Protein AF-A0A7X7JH54-F1 (afdb_monomer)

Sequence (102 aa):
QGREDGALGYPISDEQVTADGVGHFARFESGDYIYSIAPVGAWTVPWQVHGIWEAFDLENGPFGYPSGLPKYQPEPGIVWRQEFQRGSLAISPSGEAYFYHY

Structure (mmCIF, N/CA/C/O backbone):
data_AF-A0A7X7JH54-F1
#
_entry.id   AF-A0A7X7JH54-F1
#
loop_
_atom_site.group_PDB
_atom_site.id
_atom_site.type_symbol
_atom_site.label_atom_id
_atom_site.label_alt_id
_atom_site.label_comp_id
_atom_site.label_asym_id
_atom_site.label_entity_id
_atom_site.label_seq_id
_atom_site.pdbx_PDB_ins_code
_atom_site.Cartn_x
_atom_site.Cartn_y
_atom_site.Cartn_z
_atom_site.occupancy
_atom_site.B_iso_or_equiv
_atom_site.auth_seq_id
_atom_site.auth_comp_id
_atom_site.auth_asym_id
_atom_site.auth_atom_id
_atom_site.pdbx_PDB_model_num
ATOM 1 N N . GLN A 1 1 ? -6.281 20.879 -11.023 1.00 33.59 1 GLN A N 1
ATOM 2 C CA . GLN A 1 1 ? -5.955 20.232 -12.308 1.00 33.59 1 GLN A CA 1
ATOM 3 C C . GLN A 1 1 ? -4.929 19.149 -12.011 1.00 33.59 1 GLN A C 1
ATOM 5 O O . GLN A 1 1 ? -3.826 19.481 -11.591 1.00 33.59 1 GLN A O 1
ATOM 10 N N . GLY A 1 2 ? -5.353 17.883 -12.040 1.00 47.16 2 GLY A N 1
ATOM 11 C CA . GLY A 1 2 ? -4.563 16.725 -11.615 1.00 47.16 2 GLY A CA 1
ATOM 12 C C . GLY A 1 2 ? -3.905 16.073 -12.821 1.00 47.16 2 GLY A C 1
ATOM 13 O O . GLY A 1 2 ? -4.540 15.311 -13.525 1.00 47.16 2 GLY A O 1
ATOM 14 N N . ARG A 1 3 ? -2.651 16.460 -13.038 1.00 45.44 3 ARG A N 1
ATOM 15 C CA . ARG A 1 3 ? -1.698 16.081 -14.086 1.00 45.44 3 ARG A CA 1
ATOM 16 C C . ARG A 1 3 ? -1.836 14.635 -14.607 1.00 45.44 3 ARG A C 1
ATOM 18 O O . ARG A 1 3 ? -1.185 13.720 -14.107 1.00 45.44 3 ARG A O 1
ATOM 25 N N . GLU A 1 4 ? -2.611 14.487 -15.674 1.00 50.09 4 GLU A N 1
ATOM 26 C CA . GLU A 1 4 ? -2.663 13.339 -16.587 1.00 50.09 4 GLU A CA 1
ATOM 27 C C . GLU A 1 4 ? -1.390 13.243 -17.454 1.00 50.09 4 GLU A C 1
ATOM 29 O O . GLU A 1 4 ? -1.421 13.404 -18.662 1.00 50.09 4 GLU A O 1
ATOM 34 N N . ASP A 1 5 ? -0.232 13.064 -16.818 1.00 44.03 5 ASP A N 1
ATOM 35 C CA . ASP A 1 5 ? 1.006 12.616 -17.492 1.00 44.03 5 ASP A CA 1
ATOM 36 C C . ASP A 1 5 ? 1.955 11.929 -16.482 1.00 44.03 5 ASP A C 1
ATOM 38 O O . ASP A 1 5 ? 3.177 11.931 -16.608 1.00 44.03 5 ASP A O 1
ATOM 42 N N . GLY A 1 6 ? 1.400 11.429 -15.371 1.00 49.22 6 GLY A N 1
ATOM 43 C CA . GLY A 1 6 ? 2.151 10.752 -14.314 1.00 49.22 6 GLY A CA 1
ATOM 44 C C . GLY A 1 6 ? 2.258 9.257 -14.596 1.00 49.22 6 GLY A C 1
ATOM 45 O O . GLY A 1 6 ? 1.331 8.677 -15.150 1.00 49.22 6 GLY A O 1
ATOM 46 N N . ALA A 1 7 ? 3.354 8.632 -14.164 1.00 59.09 7 ALA A N 1
ATOM 47 C CA . ALA A 1 7 ? 3.746 7.228 -14.370 1.00 59.09 7 ALA A CA 1
ATOM 48 C C . ALA A 1 7 ? 2.703 6.118 -14.050 1.00 59.09 7 ALA A C 1
ATOM 50 O O . ALA A 1 7 ? 3.029 4.941 -14.159 1.00 59.09 7 ALA A O 1
ATOM 51 N N . LEU A 1 8 ? 1.477 6.472 -13.654 1.00 60.12 8 LEU A N 1
ATOM 52 C CA . LEU A 1 8 ? 0.366 5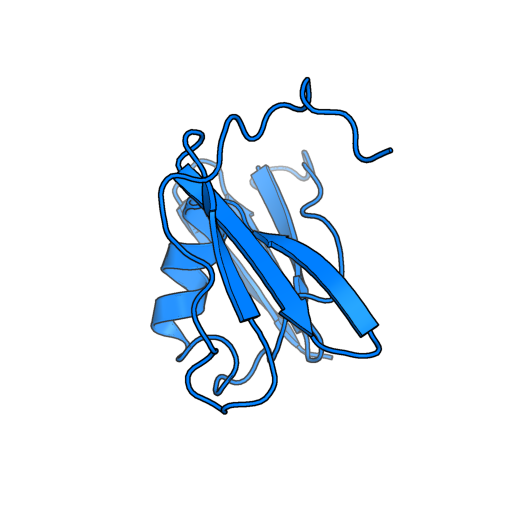.580 -13.313 1.00 60.12 8 LEU A CA 1
ATOM 53 C C . LEU A 1 8 ? -0.475 5.155 -14.536 1.00 60.12 8 LEU A C 1
ATOM 55 O O . LEU A 1 8 ? -1.057 4.075 -14.521 1.00 60.12 8 LEU A O 1
ATOM 59 N N . GLY A 1 9 ? -0.524 5.964 -15.602 1.00 62.00 9 GLY A N 1
ATOM 60 C CA . GLY A 1 9 ? -1.437 5.736 -16.737 1.00 62.00 9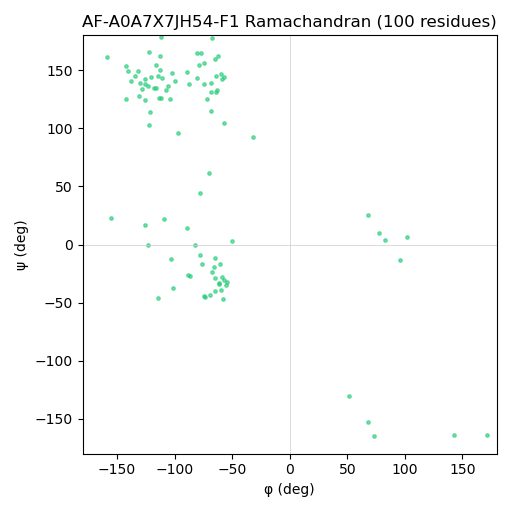 GLY A CA 1
ATOM 61 C C . GLY A 1 9 ? -2.903 6.049 -16.402 1.00 62.00 9 GLY A C 1
ATOM 62 O O . GLY A 1 9 ? -3.184 6.723 -15.407 1.00 62.00 9 GLY A O 1
ATOM 63 N N . TYR A 1 10 ? -3.845 5.596 -17.236 1.00 67.25 10 TYR A N 1
ATOM 64 C CA . TYR A 1 10 ? -5.279 5.797 -16.995 1.00 67.25 10 TYR A CA 1
ATOM 65 C C . TYR A 1 10 ? -5.827 4.798 -15.954 1.00 67.25 10 TYR A C 1
ATOM 67 O O . TYR A 1 10 ? -5.265 3.714 -15.771 1.00 67.25 10 TYR A O 1
ATOM 75 N N . PRO A 1 11 ? -6.920 5.129 -15.238 1.00 69.31 11 PRO A N 1
ATOM 76 C CA . PRO A 1 11 ? -7.626 4.146 -14.421 1.00 69.31 11 PRO A CA 1
ATOM 77 C C . PRO A 1 11 ? -8.224 3.051 -15.320 1.00 69.31 11 PRO A C 1
ATOM 79 O O . PRO A 1 11 ? -8.888 3.351 -16.312 1.00 69.31 11 PRO A O 1
ATOM 82 N N . ILE A 1 12 ? -7.996 1.783 -14.970 1.00 78.56 12 ILE A N 1
ATOM 83 C CA . ILE A 1 12 ? -8.550 0.612 -15.680 1.00 78.56 12 ILE A CA 1
ATOM 84 C C . ILE A 1 12 ? -9.732 -0.025 -14.953 1.00 78.56 12 ILE A C 1
ATOM 86 O O . ILE A 1 12 ? -10.416 -0.871 -15.527 1.00 78.56 12 ILE A O 1
ATOM 90 N N . SER A 1 13 ? -9.965 0.352 -13.696 1.00 75.44 13 SER A N 1
ATOM 91 C CA . SER A 1 13 ? -11.168 -0.006 -12.953 1.00 75.44 13 SER A CA 1
ATOM 92 C C . SER A 1 13 ? -11.973 1.240 -12.612 1.00 75.44 13 SER A C 1
ATOM 94 O O . SER A 1 13 ? -11.413 2.326 -12.457 1.00 75.44 13 SER A O 1
ATOM 96 N N . ASP A 1 14 ? -13.277 1.049 -12.425 1.00 81.06 14 ASP A N 1
ATOM 97 C CA . ASP A 1 14 ? -14.089 2.025 -11.704 1.00 81.06 14 ASP A CA 1
ATOM 98 C C . ASP A 1 14 ? -13.586 2.160 -10.253 1.00 81.06 14 ASP A C 1
ATOM 100 O O . ASP A 1 14 ? -12.833 1.306 -9.756 1.00 81.06 14 ASP A O 1
ATOM 104 N N . GLU A 1 15 ? -13.976 3.246 -9.592 1.00 85.44 15 GLU A N 1
ATOM 105 C CA . GLU A 1 15 ? -13.677 3.455 -8.181 1.00 85.44 15 GLU A CA 1
ATOM 106 C C . GLU A 1 15 ? -14.529 2.498 -7.334 1.00 85.44 15 GLU A C 1
ATOM 108 O O . GLU A 1 15 ? -15.752 2.455 -7.436 1.00 85.44 15 GLU A O 1
ATOM 113 N N . GLN A 1 16 ? -13.877 1.712 -6.486 1.00 93.44 16 GLN A N 1
ATOM 114 C CA . GLN A 1 16 ? -14.516 0.727 -5.622 1.00 93.44 16 GLN A CA 1
ATOM 115 C C . GLN A 1 16 ? -14.430 1.166 -4.166 1.00 93.44 16 GLN A C 1
ATOM 117 O O . GLN A 1 16 ? -13.418 1.709 -3.733 1.00 93.44 16 GLN A O 1
ATOM 122 N N . VAL A 1 17 ? -15.479 0.890 -3.397 1.00 95.00 17 VAL A N 1
ATOM 123 C CA . VAL A 1 17 ? -15.470 1.090 -1.944 1.00 95.00 17 VAL A CA 1
ATOM 124 C C . VAL A 1 17 ? -14.631 -0.016 -1.300 1.00 95.00 17 VAL A C 1
ATOM 126 O O . VAL A 1 17 ? -14.712 -1.177 -1.709 1.00 95.00 17 VAL A O 1
ATOM 129 N N . THR A 1 18 ? -13.814 0.339 -0.312 1.00 95.12 18 THR A N 1
ATOM 130 C CA . THR A 1 18 ? -13.031 -0.621 0.479 1.00 95.12 18 THR A CA 1
ATOM 131 C C . THR A 1 18 ? -13.934 -1.546 1.296 1.00 95.12 18 THR A C 1
ATOM 133 O O . THR A 1 18 ? -15.099 -1.242 1.557 1.00 95.12 18 THR A O 1
ATOM 136 N N . ALA A 1 19 ? -13.413 -2.696 1.718 1.00 93.75 19 ALA A N 1
ATOM 137 C CA . ALA A 1 19 ? -14.196 -3.715 2.408 1.00 93.75 19 ALA A CA 1
ATOM 138 C C . ALA A 1 19 ? -14.725 -3.240 3.773 1.00 93.75 19 ALA A C 1
ATOM 140 O O . ALA A 1 19 ? -15.790 -3.683 4.202 1.00 93.75 19 ALA A O 1
ATOM 141 N N . ASP A 1 20 ? -14.020 -2.325 4.444 1.00 94.19 20 ASP A N 1
ATOM 142 C CA . ASP A 1 20 ? -14.482 -1.694 5.689 1.00 94.19 20 ASP A CA 1
ATOM 143 C C . ASP A 1 20 ? -15.526 -0.576 5.466 1.00 94.19 20 ASP A C 1
ATOM 145 O O . ASP A 1 20 ? -16.127 -0.088 6.425 1.00 94.19 20 ASP A O 1
ATOM 149 N N . GLY A 1 21 ? -15.770 -0.175 4.214 1.00 94.75 21 GLY A N 1
ATOM 150 C CA . GLY A 1 21 ? -16.760 0.838 3.847 1.00 94.75 21 GLY A CA 1
ATOM 151 C C . GLY A 1 21 ? -16.338 2.290 4.097 1.00 94.75 21 GLY A C 1
ATOM 152 O O . GLY A 1 21 ? -17.189 3.176 4.025 1.00 94.75 21 GLY A O 1
ATOM 153 N N . VAL A 1 22 ? -15.066 2.550 4.421 1.00 94.94 22 VAL A N 1
ATOM 154 C CA . VAL A 1 22 ? -14.580 3.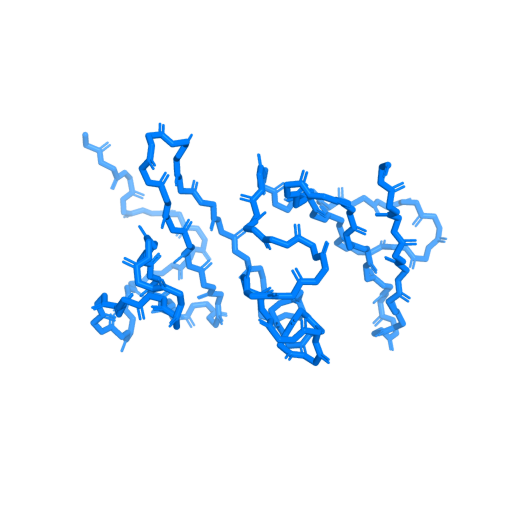895 4.792 1.00 94.94 22 VAL A CA 1
ATOM 155 C C . VAL A 1 22 ? -13.844 4.590 3.649 1.00 94.94 22 VAL A C 1
ATOM 157 O O . VAL A 1 22 ? -13.938 5.810 3.498 1.00 94.94 22 VAL A O 1
ATOM 160 N N . GLY A 1 23 ? -13.083 3.834 2.868 1.00 95.06 23 GLY A N 1
ATOM 161 C CA . GLY A 1 23 ? -12.233 4.328 1.802 1.00 95.06 23 GLY A CA 1
ATOM 162 C C . GLY A 1 23 ? -12.714 3.919 0.419 1.00 95.06 23 GLY A C 1
ATOM 163 O O . GLY A 1 23 ? -13.705 3.212 0.233 1.00 95.06 23 GLY A O 1
ATOM 164 N N . HIS A 1 24 ? -11.971 4.389 -0.570 1.00 95.75 24 HIS A N 1
ATOM 165 C CA . HIS A 1 24 ? -12.179 4.092 -1.977 1.00 95.75 24 HIS A CA 1
ATOM 166 C C . HIS A 1 24 ? -10.852 3.682 -2.612 1.00 95.75 24 HIS A C 1
ATOM 168 O O . HIS A 1 24 ? -9.796 4.175 -2.210 1.00 95.75 24 HIS A O 1
ATOM 174 N N . PHE A 1 25 ? -10.883 2.823 -3.625 1.00 95.06 25 PHE A N 1
ATOM 175 C CA . PHE A 1 25 ? -9.699 2.457 -4.387 1.00 95.06 25 PHE A CA 1
ATOM 176 C C . PHE A 1 25 ? -9.981 2.279 -5.877 1.00 95.06 25 PHE A C 1
ATOM 178 O O . PHE A 1 25 ? -11.083 1.924 -6.287 1.00 95.06 25 PHE A O 1
ATOM 185 N N . ALA A 1 26 ? -8.957 2.488 -6.698 1.00 93.75 26 ALA A N 1
ATOM 186 C CA . ALA A 1 26 ? -8.995 2.197 -8.128 1.00 93.75 26 ALA A CA 1
ATOM 187 C C . ALA A 1 26 ? -7.663 1.599 -8.586 1.00 93.75 26 ALA A C 1
ATOM 189 O O . ALA A 1 26 ? -6.607 1.915 -8.030 1.00 93.75 26 ALA A O 1
ATOM 190 N N . ARG A 1 27 ? -7.713 0.744 -9.609 1.00 92.00 27 ARG A N 1
ATOM 191 C CA . ARG 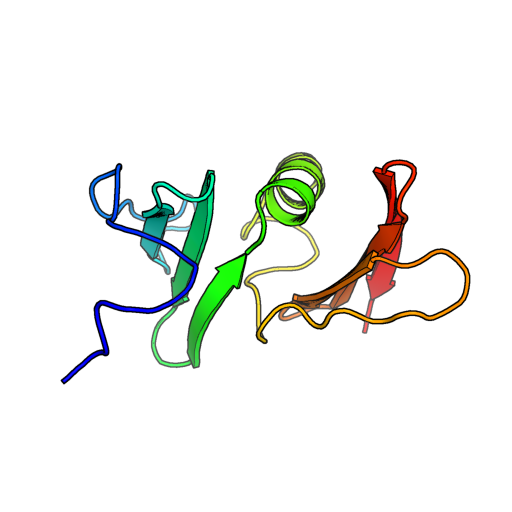A 1 27 ? -6.543 0.155 -10.262 1.00 92.00 27 ARG A CA 1
ATOM 192 C C . ARG A 1 27 ? -6.226 0.906 -11.551 1.00 92.00 27 ARG A C 1
ATOM 194 O O . ARG A 1 27 ? -7.131 1.263 -12.305 1.00 92.00 27 ARG A O 1
ATOM 201 N N . PHE A 1 28 ? -4.942 1.1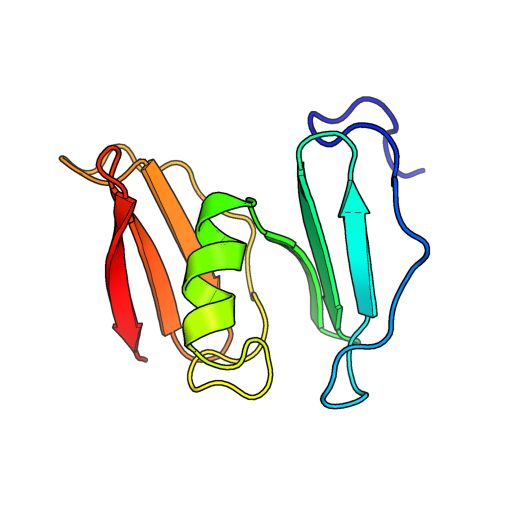02 -11.818 1.00 88.12 28 PHE A N 1
ATOM 202 C CA . PHE A 1 28 ? -4.430 1.868 -12.953 1.00 88.12 28 PHE A CA 1
ATOM 203 C C . PHE A 1 28 ? -3.698 0.972 -13.959 1.00 88.12 28 PHE A C 1
ATOM 205 O O . PHE A 1 28 ? -3.324 -0.158 -13.639 1.00 88.12 28 PHE A O 1
ATOM 212 N N . GLU A 1 29 ? -3.506 1.464 -15.187 1.00 83.81 29 GLU A N 1
ATOM 213 C CA . GLU A 1 29 ? -2.838 0.740 -16.283 1.00 83.81 29 GLU A CA 1
ATOM 214 C C . GLU A 1 29 ? -1.418 0.285 -15.933 1.00 83.81 29 GLU A C 1
ATOM 216 O O . GLU A 1 29 ? -0.991 -0.773 -16.395 1.00 83.81 29 GLU A O 1
ATOM 221 N N . SER A 1 30 ? -0.701 1.029 -15.080 1.00 82.88 30 SER A N 1
ATOM 222 C CA . SER A 1 30 ? 0.611 0.604 -14.568 1.00 82.88 30 SER A CA 1
ATOM 223 C C . SER A 1 30 ? 0.555 -0.709 -13.774 1.00 82.88 30 SER A C 1
ATOM 225 O O . SER A 1 30 ? 1.582 -1.353 -13.564 1.00 82.88 30 SER A O 1
ATOM 227 N N . GLY A 1 31 ? -0.639 -1.117 -13.339 1.00 85.69 31 GLY A N 1
ATOM 228 C CA . GLY A 1 31 ? -0.883 -2.219 -12.418 1.00 85.69 31 GLY A CA 1
ATOM 229 C C . GLY A 1 31 ? -1.029 -1.766 -10.967 1.00 85.69 31 GLY A C 1
ATOM 230 O O . GLY A 1 31 ? -1.510 -2.558 -10.156 1.00 85.69 31 GLY A O 1
ATOM 231 N N . ASP A 1 32 ? -0.669 -0.519 -10.655 1.00 91.50 32 ASP A N 1
ATOM 232 C CA . ASP A 1 32 ? -0.730 0.037 -9.306 1.00 91.50 32 ASP A CA 1
ATOM 233 C C . ASP A 1 32 ? -2.157 0.412 -8.901 1.00 91.50 32 ASP A C 1
ATOM 235 O O . ASP A 1 32 ? -3.067 0.545 -9.726 1.00 91.50 32 ASP A O 1
ATOM 239 N N . TYR A 1 33 ? -2.336 0.617 -7.603 1.00 94.38 33 TYR A N 1
ATOM 240 C CA . TYR A 1 33 ? -3.601 1.022 -7.011 1.00 94.38 33 TYR A CA 1
ATOM 241 C C . TYR A 1 33 ? -3.485 2.436 -6.458 1.00 94.38 33 TYR A C 1
ATOM 243 O O . TYR A 1 33 ? -2.419 2.836 -6.002 1.00 94.38 33 TYR A O 1
ATOM 251 N N . ILE A 1 34 ? -4.576 3.192 -6.441 1.00 94.00 34 ILE A N 1
ATOM 252 C CA . ILE A 1 34 ? -4.705 4.368 -5.577 1.00 94.00 34 ILE A CA 1
ATOM 253 C C . ILE A 1 34 ? -5.761 4.043 -4.539 1.00 94.00 34 ILE A C 1
ATOM 255 O O . ILE A 1 34 ? -6.874 3.688 -4.909 1.00 94.00 34 ILE A O 1
ATOM 259 N N . TYR A 1 35 ? -5.409 4.191 -3.265 1.00 95.50 35 TYR A N 1
ATOM 260 C CA . TYR A 1 35 ? -6.329 4.109 -2.136 1.00 95.50 35 TYR A CA 1
ATOM 261 C C . TYR A 1 35 ? -6.545 5.506 -1.576 1.00 95.50 35 TYR A C 1
ATOM 263 O O . TYR A 1 35 ? -5.577 6.236 -1.357 1.00 95.50 35 TYR A O 1
ATOM 271 N N . SER A 1 36 ? -7.797 5.872 -1.326 1.00 94.06 36 SER A N 1
ATOM 272 C CA . SER A 1 36 ? -8.178 7.132 -0.705 1.00 94.06 36 SER A CA 1
ATOM 273 C C . SER A 1 36 ? -9.062 6.910 0.515 1.00 94.06 36 SER A C 1
ATOM 275 O O . SER A 1 36 ? -9.900 6.013 0.546 1.00 94.06 36 SER A O 1
ATOM 277 N N . ILE A 1 37 ? -8.852 7.729 1.539 1.00 93.19 37 ILE A N 1
ATOM 278 C CA . ILE A 1 37 ? -9.636 7.735 2.772 1.00 93.19 37 ILE A CA 1
ATOM 279 C C . ILE A 1 37 ? -9.802 9.179 3.238 1.00 93.19 37 ILE A C 1
ATOM 281 O O . ILE A 1 37 ? -8.830 9.916 3.422 1.00 93.19 37 ILE A O 1
ATOM 285 N N . ALA A 1 38 ? -11.048 9.601 3.440 1.00 87.38 38 ALA A N 1
ATOM 286 C CA . ALA A 1 38 ? -11.354 10.933 3.941 1.00 87.38 38 ALA A CA 1
ATOM 287 C C . ALA A 1 38 ? -11.196 10.998 5.474 1.00 87.38 38 ALA A C 1
ATOM 289 O O . ALA A 1 38 ? -11.555 10.049 6.167 1.00 87.38 38 ALA A O 1
ATOM 290 N N . PRO A 1 39 ? -10.699 12.114 6.041 1.00 85.81 39 PRO A N 1
ATOM 291 C CA . PRO A 1 39 ? -10.136 13.303 5.390 1.00 85.81 39 PRO A CA 1
ATOM 292 C C . PRO A 1 39 ? -8.618 13.196 5.133 1.00 85.81 39 PRO A C 1
ATOM 294 O O . PRO A 1 39 ? -7.963 14.211 4.913 1.00 85.81 39 PRO A O 1
ATOM 297 N N . VAL A 1 40 ? -8.038 11.998 5.237 1.00 87.38 40 VAL A N 1
ATOM 298 C CA . VAL A 1 40 ? -6.587 11.805 5.341 1.00 87.38 40 VAL A CA 1
ATOM 299 C C . VAL A 1 40 ? -5.876 12.022 3.999 1.00 87.38 40 VAL A C 1
ATOM 301 O O . VAL A 1 40 ? -4.860 12.713 3.960 1.00 87.38 40 VAL A O 1
ATOM 304 N N . GLY A 1 41 ? -6.411 11.487 2.898 1.00 89.69 41 GLY A N 1
ATOM 305 C CA . GLY A 1 41 ? -5.852 11.688 1.559 1.00 89.69 41 GLY A CA 1
ATOM 306 C C . GLY A 1 41 ? -5.931 10.459 0.662 1.00 89.69 41 GLY A C 1
ATOM 307 O O . GLY A 1 41 ? -6.692 9.533 0.928 1.00 89.69 41 GLY A O 1
ATOM 308 N N . ALA A 1 42 ? -5.149 10.483 -0.419 1.00 92.12 42 ALA A N 1
ATOM 309 C CA . ALA A 1 42 ? -5.019 9.389 -1.372 1.00 92.12 42 ALA A CA 1
ATOM 310 C C . ALA A 1 42 ? -3.544 9.067 -1.630 1.00 92.12 42 ALA A C 1
ATOM 312 O O . ALA A 1 42 ? -2.726 9.979 -1.784 1.00 92.12 42 ALA A O 1
ATOM 313 N N . TRP A 1 43 ? -3.214 7.780 -1.717 1.00 95.38 43 TRP A N 1
ATOM 314 C CA . TRP A 1 43 ? -1.854 7.308 -1.960 1.00 95.38 43 TRP A CA 1
ATOM 315 C C . TRP A 1 43 ? -1.837 6.164 -2.959 1.00 95.38 43 TRP A C 1
ATOM 317 O O . TRP A 1 43 ? -2.675 5.264 -2.924 1.00 95.38 43 TRP A O 1
ATOM 327 N N . THR A 1 44 ? -0.834 6.192 -3.829 1.00 94.19 44 THR A N 1
ATOM 328 C CA . THR A 1 44 ? -0.513 5.068 -4.704 1.00 94.19 44 THR A CA 1
ATOM 329 C C . THR A 1 44 ? 0.019 3.900 -3.876 1.00 94.19 44 THR A C 1
ATOM 331 O O . THR A 1 44 ? 0.836 4.108 -2.986 1.00 94.19 44 THR A O 1
ATOM 334 N N . VAL A 1 45 ? -0.380 2.677 -4.194 1.00 94.81 45 VAL A N 1
ATOM 335 C CA . VAL A 1 45 ? 0.152 1.425 -3.654 1.00 94.81 45 VAL A CA 1
ATOM 336 C C . VAL A 1 45 ? 0.669 0.603 -4.839 1.00 94.81 45 VAL A C 1
ATOM 338 O O . VAL A 1 45 ? -0.139 0.207 -5.686 1.00 94.81 45 VAL A O 1
ATOM 341 N N . PRO A 1 46 ? 1.990 0.357 -4.943 1.00 92.12 46 PRO A N 1
ATOM 342 C CA . PRO A 1 46 ? 2.546 -0.450 -6.022 1.00 92.12 46 PRO A CA 1
ATOM 343 C C . PRO A 1 46 ? 1.964 -1.860 -6.010 1.00 92.12 46 PRO A C 1
ATOM 345 O O . PRO A 1 46 ? 1.737 -2.407 -4.929 1.00 92.12 46 PRO A O 1
ATOM 348 N N . TRP A 1 47 ? 1.784 -2.488 -7.172 1.00 90.81 47 TRP A N 1
ATOM 349 C CA . TRP A 1 47 ? 1.186 -3.832 -7.236 1.00 90.81 47 TRP A CA 1
ATOM 350 C C . TRP A 1 47 ? 1.927 -4.872 -6.374 1.00 90.81 47 TRP A C 1
ATOM 352 O O . TRP A 1 47 ? 1.287 -5.728 -5.766 1.00 90.81 47 TRP A O 1
ATOM 362 N N . GLN A 1 48 ? 3.261 -4.779 -6.258 1.00 90.25 48 GLN A N 1
ATOM 363 C CA . GLN A 1 48 ? 4.033 -5.665 -5.377 1.00 90.25 48 GLN A CA 1
ATOM 364 C C . GLN A 1 48 ? 3.692 -5.452 -3.899 1.00 90.25 48 GLN A C 1
ATOM 366 O O . GLN A 1 48 ? 3.607 -6.416 -3.144 1.00 90.25 48 GLN A O 1
ATOM 371 N N . VAL A 1 49 ? 3.505 -4.196 -3.481 1.00 92.81 49 VAL A N 1
ATOM 372 C CA . VAL A 1 49 ? 3.123 -3.855 -2.102 1.00 92.81 49 VAL A CA 1
ATOM 373 C C . VAL A 1 49 ? 1.697 -4.298 -1.826 1.00 92.81 49 VAL A C 1
ATOM 375 O O . VAL A 1 49 ? 1.444 -4.910 -0.791 1.00 92.81 49 VAL A O 1
ATOM 378 N N . HIS A 1 50 ? 0.794 -4.047 -2.774 1.00 94.56 50 HIS A N 1
ATOM 379 C CA . HIS A 1 50 ? -0.606 -4.442 -2.684 1.00 94.56 50 HIS A CA 1
ATOM 380 C C . HIS A 1 50 ? -0.759 -5.955 -2.508 1.00 94.56 50 HIS A C 1
ATOM 382 O O . HIS A 1 50 ? -1.428 -6.378 -1.574 1.00 94.56 50 HIS A O 1
ATOM 388 N N . GLY A 1 51 ? -0.053 -6.767 -3.303 1.00 93.06 51 GLY A N 1
ATOM 389 C CA . GLY A 1 51 ? -0.130 -8.227 -3.196 1.00 93.06 51 GLY A CA 1
ATOM 390 C C . GLY A 1 51 ? 0.327 -8.781 -1.841 1.00 93.06 51 GLY A C 1
ATOM 391 O O . GLY A 1 51 ? -0.244 -9.750 -1.349 1.00 93.06 51 GLY A O 1
ATOM 392 N N . ILE A 1 52 ? 1.323 -8.161 -1.196 1.00 92.81 52 ILE A N 1
ATOM 393 C CA . ILE A 1 52 ? 1.707 -8.541 0.172 1.00 92.81 52 ILE A CA 1
ATOM 394 C C . ILE A 1 52 ? 0.663 -8.051 1.174 1.00 92.81 52 ILE A C 1
ATOM 396 O O . ILE A 1 52 ? 0.266 -8.810 2.048 1.00 92.81 52 ILE A O 1
ATOM 400 N N . TRP A 1 53 ? 0.209 -6.802 1.059 1.00 95.12 53 TRP A N 1
ATOM 401 C CA . TRP A 1 53 ? -0.792 -6.222 1.956 1.00 95.12 53 TRP A CA 1
ATOM 402 C C . TRP A 1 53 ? -2.134 -6.975 1.913 1.00 95.12 53 TRP A C 1
ATOM 404 O O . TRP A 1 53 ? -2.770 -7.140 2.953 1.00 95.12 53 TRP A O 1
ATOM 414 N N . GLU A 1 54 ? -2.513 -7.525 0.756 1.00 95.06 54 GLU A N 1
ATOM 415 C CA . GLU A 1 54 ? -3.686 -8.392 0.583 1.00 95.06 54 GLU A CA 1
ATOM 416 C C . GLU A 1 54 ? -3.616 -9.651 1.453 1.00 95.06 54 GLU A C 1
ATOM 418 O O . GLU A 1 54 ? -4.604 -10.025 2.084 1.00 95.06 54 GLU A O 1
ATOM 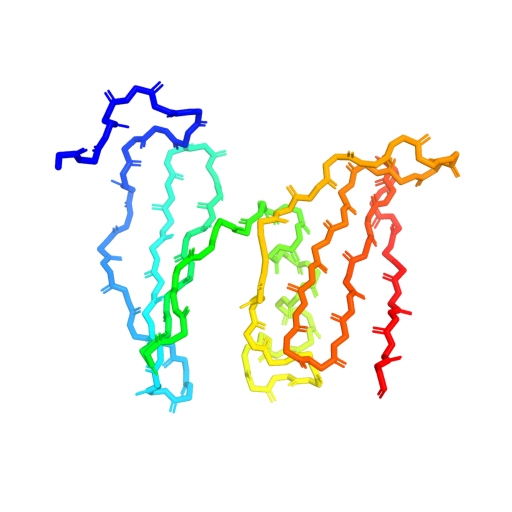423 N N . ALA A 1 55 ? -2.430 -10.250 1.597 1.00 93.38 55 ALA A N 1
ATOM 424 C CA . ALA A 1 55 ? -2.221 -11.395 2.486 1.00 93.38 55 ALA A CA 1
ATOM 425 C C . ALA A 1 55 ? -2.419 -11.058 3.980 1.00 93.38 55 ALA A C 1
ATOM 427 O O . ALA A 1 55 ? -2.494 -11.966 4.810 1.00 93.38 55 ALA A O 1
ATOM 428 N N . PHE A 1 56 ? -2.513 -9.770 4.323 1.00 93.00 56 PHE A N 1
ATOM 429 C CA . PHE A 1 56 ? -2.792 -9.264 5.666 1.00 93.00 56 PHE A CA 1
ATOM 430 C C . PHE A 1 56 ? -4.188 -8.647 5.795 1.00 93.00 56 PHE A C 1
ATOM 432 O O . PHE A 1 56 ? -4.395 -7.874 6.721 1.00 93.00 56 PHE A O 1
ATOM 439 N N . ASP A 1 57 ? -5.139 -8.992 4.923 1.00 95.94 57 ASP A N 1
ATOM 440 C CA . ASP A 1 57 ? -6.531 -8.507 4.979 1.00 95.94 57 ASP A CA 1
ATOM 441 C C . ASP A 1 57 ? -6.683 -7.000 4.678 1.00 95.94 57 ASP A C 1
ATOM 443 O O . ASP A 1 57 ? -7.638 -6.350 5.105 1.00 95.94 57 ASP A O 1
ATOM 447 N N . LEU A 1 58 ? -5.734 -6.432 3.921 1.00 95.81 58 LEU A N 1
ATOM 448 C CA . LEU A 1 58 ? -5.766 -5.051 3.429 1.00 95.81 58 LEU A CA 1
ATOM 449 C C . LEU A 1 58 ? -6.036 -4.022 4.554 1.00 95.81 58 LEU A C 1
ATOM 451 O O . LEU A 1 58 ? -5.357 -4.018 5.587 1.00 95.81 58 LEU A O 1
ATOM 455 N N . GLU A 1 59 ? -6.991 -3.111 4.355 1.00 95.25 59 GLU A N 1
ATOM 456 C CA . GLU A 1 59 ? -7.346 -2.049 5.296 1.00 95.25 59 GLU A CA 1
ATOM 457 C C . GLU A 1 59 ? -7.995 -2.551 6.592 1.00 95.25 59 GLU A C 1
ATOM 459 O O . GLU A 1 59 ? -7.881 -1.880 7.619 1.00 95.25 59 GLU A O 1
ATOM 464 N N . ASN A 1 60 ? -8.603 -3.743 6.577 1.00 95.69 60 ASN A N 1
ATOM 465 C CA . ASN A 1 60 ? -9.092 -4.423 7.785 1.00 95.69 60 ASN A CA 1
ATOM 466 C C . ASN A 1 60 ? -7.950 -5.057 8.594 1.00 95.69 60 ASN A C 1
ATOM 468 O O . ASN A 1 60 ? -8.095 -5.377 9.778 1.00 95.69 60 ASN A O 1
ATOM 472 N N . GLY A 1 61 ? -6.797 -5.203 7.949 1.00 94.06 61 GLY A N 1
ATOM 473 C CA . GLY A 1 61 ? -5.590 -5.788 8.481 1.00 94.06 61 GLY A CA 1
ATOM 474 C C . GLY A 1 61 ? -4.895 -5.007 9.597 1.00 94.06 61 GLY A C 1
ATOM 475 O O . GLY A 1 61 ? -5.249 -3.878 9.955 1.00 94.06 61 GLY A O 1
ATOM 476 N N . PRO A 1 62 ? -3.798 -5.574 10.127 1.00 94.25 62 PRO A N 1
ATOM 477 C CA . PRO A 1 62 ? -3.028 -4.967 11.207 1.00 94.25 62 PRO A CA 1
ATOM 478 C C . PRO A 1 62 ? -2.340 -3.652 10.813 1.00 94.25 62 PRO A C 1
ATOM 480 O O . PRO A 1 62 ? -1.978 -2.887 11.705 1.00 94.25 62 PRO A O 1
ATOM 483 N N . PHE A 1 63 ? -2.160 -3.373 9.517 1.00 95.19 63 PHE A N 1
ATOM 484 C CA . PHE A 1 63 ? -1.496 -2.162 9.020 1.00 95.19 63 PHE A CA 1
ATOM 485 C C . PHE A 1 63 ? -2.454 -0.976 8.818 1.00 95.19 63 PHE A C 1
ATOM 487 O O . PHE A 1 63 ? -2.020 0.173 8.935 1.00 95.19 63 PHE A O 1
ATOM 494 N N . GLY A 1 64 ? -3.744 -1.235 8.579 1.00 95.06 64 GLY A N 1
ATOM 495 C CA . GLY A 1 64 ? -4.712 -0.216 8.171 1.00 95.06 64 GLY A CA 1
ATOM 496 C C . GLY A 1 64 ? -4.430 0.326 6.767 1.00 95.06 64 GLY A C 1
ATOM 497 O O . GLY A 1 64 ? -3.834 -0.354 5.935 1.00 95.06 64 GLY A O 1
ATOM 498 N N . TYR A 1 65 ? -4.841 1.567 6.509 1.00 96.31 65 TYR A N 1
ATOM 499 C CA . TYR A 1 65 ? -4.652 2.226 5.213 1.00 96.31 65 TYR A CA 1
ATOM 500 C C . TYR A 1 65 ? -3.202 2.664 4.965 1.00 96.31 65 TYR A C 1
ATOM 502 O O . TYR A 1 65 ? -2.480 2.939 5.930 1.00 96.31 65 TYR A O 1
ATOM 510 N N . PRO A 1 66 ? -2.774 2.824 3.696 1.00 96.38 66 PRO A N 1
ATOM 511 C CA . PRO A 1 66 ? -1.553 3.563 3.394 1.00 96.38 66 PRO A CA 1
ATOM 512 C C . PRO A 1 66 ? -1.643 4.984 3.965 1.00 96.38 66 PRO A C 1
ATOM 514 O O . PRO A 1 66 ? -2.709 5.592 3.994 1.00 96.38 66 PRO A O 1
ATOM 517 N N . SER A 1 67 ? -0.518 5.508 4.440 1.00 95.00 67 SER A N 1
ATOM 518 C CA . SER A 1 67 ? -0.406 6.852 5.029 1.00 95.00 67 SER A CA 1
ATOM 519 C C . SER A 1 67 ? 0.631 7.726 4.316 1.00 95.00 67 SER A C 1
ATOM 521 O O . SER A 1 67 ? 0.823 8.893 4.663 1.00 95.00 67 SER A O 1
ATOM 523 N N . GLY A 1 68 ? 1.294 7.181 3.294 1.00 92.31 68 GLY A N 1
ATOM 524 C CA . GLY A 1 68 ? 2.318 7.863 2.519 1.00 92.31 68 GLY A CA 1
ATOM 525 C C . GLY A 1 68 ? 2.536 7.234 1.146 1.00 92.31 68 GLY A C 1
ATOM 526 O O . GLY A 1 68 ? 2.178 6.081 0.891 1.00 92.31 68 GLY A O 1
ATOM 527 N N . LEU A 1 69 ? 3.154 8.013 0.255 1.00 91.81 69 LEU A N 1
ATOM 528 C CA . LEU A 1 69 ? 3.619 7.504 -1.033 1.00 91.81 69 LEU A CA 1
ATOM 529 C C . LEU A 1 69 ? 4.707 6.438 -0.821 1.00 91.81 69 LEU A C 1
ATOM 531 O O . LEU A 1 69 ? 5.526 6.581 0.096 1.00 91.81 69 LEU A O 1
ATOM 535 N N . PRO A 1 70 ? 4.763 5.404 -1.676 1.00 89.88 70 PRO A N 1
ATOM 536 C CA . PRO A 1 70 ? 5.834 4.426 -1.649 1.00 89.88 70 PRO A CA 1
ATOM 537 C C . PRO A 1 70 ? 7.155 5.131 -1.961 1.00 89.88 70 PRO A C 1
ATOM 539 O O . PRO A 1 70 ? 7.269 5.922 -2.899 1.00 89.88 70 PRO A O 1
ATOM 542 N N . LYS A 1 71 ? 8.172 4.851 -1.156 1.00 88.88 71 LYS A N 1
ATOM 543 C CA . LYS A 1 71 ? 9.517 5.391 -1.325 1.00 88.88 71 LYS A CA 1
ATOM 544 C C . LYS A 1 71 ? 10.391 4.292 -1.905 1.00 88.88 71 LYS A C 1
ATOM 546 O O . LYS A 1 71 ? 10.497 3.216 -1.315 1.00 88.88 71 LYS A O 1
ATOM 551 N N . TYR A 1 72 ? 11.039 4.583 -3.029 1.00 79.75 72 TYR A N 1
ATOM 552 C CA . TYR A 1 72 ? 12.159 3.771 -3.481 1.00 79.75 72 TYR A CA 1
ATOM 553 C C . TYR A 1 72 ? 13.314 3.973 -2.497 1.00 79.75 72 TYR A C 1
ATOM 555 O O . TYR A 1 72 ? 13.812 5.091 -2.348 1.00 79.75 72 TYR A O 1
ATOM 563 N N . GLN A 1 73 ? 13.694 2.920 -1.778 1.00 73.44 73 GLN A N 1
ATOM 564 C CA . GLN A 1 73 ? 14.762 2.970 -0.780 1.00 73.44 73 GLN A CA 1
ATOM 565 C C . GLN A 1 73 ? 15.830 1.949 -1.148 1.00 73.44 73 GLN A C 1
ATOM 567 O O . GLN A 1 73 ? 15.628 0.773 -0.873 1.00 73.44 73 GLN A O 1
ATOM 572 N N . PRO A 1 74 ? 16.974 2.371 -1.717 1.00 60.25 74 PRO A N 1
ATOM 573 C CA . PRO A 1 74 ? 18.106 1.490 -1.970 1.00 60.25 74 PRO A CA 1
ATOM 574 C C . PRO A 1 74 ? 18.898 1.233 -0.675 1.00 60.25 74 PRO A C 1
ATOM 576 O O . PRO A 1 74 ? 20.127 1.294 -0.666 1.00 60.25 74 PRO A O 1
ATOM 579 N N . GLU A 1 75 ? 18.209 0.971 0.441 1.00 67.88 75 GLU A N 1
ATOM 580 C CA . GLU A 1 75 ? 18.833 0.212 1.524 1.00 67.88 75 GLU A CA 1
ATOM 581 C C . GLU A 1 75 ? 19.239 -1.148 0.930 1.00 67.88 75 GLU A C 1
ATOM 583 O O . GLU A 1 75 ? 18.525 -1.657 0.058 1.00 67.88 75 GLU A O 1
ATOM 588 N N . PRO A 1 76 ? 20.389 -1.734 1.306 1.00 66.31 76 PRO A N 1
ATOM 589 C CA . PRO A 1 76 ? 20.843 -2.985 0.713 1.00 66.31 76 PRO A CA 1
ATOM 590 C C . PRO A 1 76 ? 19.780 -4.072 0.902 1.00 66.31 76 PRO A C 1
ATOM 592 O O . PRO A 1 76 ? 19.613 -4.610 1.991 1.00 66.31 76 PRO A O 1
ATOM 595 N N . GLY A 1 77 ? 19.061 -4.372 -0.181 1.00 74.94 77 GLY A N 1
ATOM 596 C CA . GLY A 1 77 ? 18.009 -5.379 -0.198 1.00 74.94 77 GLY A CA 1
ATOM 597 C C . GLY A 1 77 ? 16.574 -4.861 -0.135 1.00 74.94 77 GLY A C 1
ATOM 598 O O . GLY A 1 77 ? 15.700 -5.707 -0.086 1.00 74.94 77 GLY A O 1
ATOM 599 N N . ILE A 1 78 ? 16.285 -3.554 -0.196 1.00 81.50 78 ILE A N 1
ATOM 600 C CA . ILE A 1 78 ? 14.912 -3.020 -0.325 1.00 81.50 78 ILE A CA 1
ATOM 601 C C . ILE A 1 78 ? 14.741 -2.310 -1.680 1.00 81.50 78 ILE A C 1
ATOM 603 O O . ILE A 1 78 ? 15.671 -1.718 -2.218 1.00 81.50 78 ILE A O 1
ATOM 607 N N . VAL A 1 79 ? 13.548 -2.413 -2.263 1.00 83.19 79 VAL A N 1
ATOM 608 C CA . VAL A 1 79 ? 13.118 -1.720 -3.491 1.00 83.19 79 VAL A CA 1
ATOM 609 C C . VAL A 1 79 ? 11.998 -0.747 -3.168 1.00 83.19 79 VAL A C 1
ATOM 611 O O . VAL A 1 79 ? 12.051 0.406 -3.582 1.00 83.19 79 VAL A O 1
ATOM 614 N N . TRP A 1 80 ? 11.010 -1.181 -2.388 1.00 87.44 80 TRP A N 1
ATOM 615 C CA . TRP A 1 80 ? 9.885 -0.345 -1.986 1.00 87.44 80 TRP A CA 1
ATOM 616 C C . TRP A 1 80 ? 9.752 -0.332 -0.481 1.00 87.44 80 TRP A C 1
ATOM 618 O O . TRP A 1 80 ? 9.829 -1.382 0.145 1.00 87.44 80 TRP A O 1
ATOM 628 N N . ARG A 1 81 ? 9.479 0.837 0.090 1.00 91.75 81 ARG A N 1
ATOM 629 C CA . ARG A 1 81 ? 8.950 0.961 1.446 1.00 91.75 81 ARG A CA 1
ATOM 630 C C . ARG A 1 81 ? 7.757 1.897 1.443 1.00 91.75 81 ARG A C 1
ATOM 632 O O . ARG A 1 81 ? 7.860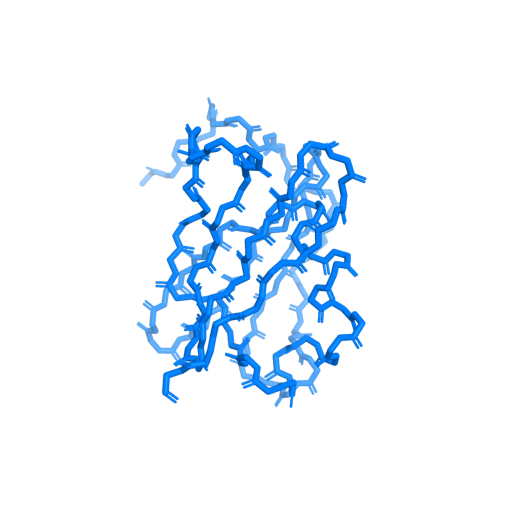 3.026 0.966 1.00 91.75 81 ARG A O 1
ATOM 639 N N . GLN A 1 82 ? 6.648 1.436 2.000 1.00 94.75 82 GLN A N 1
ATOM 640 C CA . GLN A 1 82 ? 5.421 2.203 2.128 1.00 94.75 82 GLN A CA 1
ATOM 641 C C . GLN A 1 82 ? 4.990 2.278 3.590 1.00 94.75 82 GLN A C 1
ATOM 643 O O . GLN A 1 82 ? 5.063 1.299 4.333 1.00 94.75 82 GLN A O 1
AT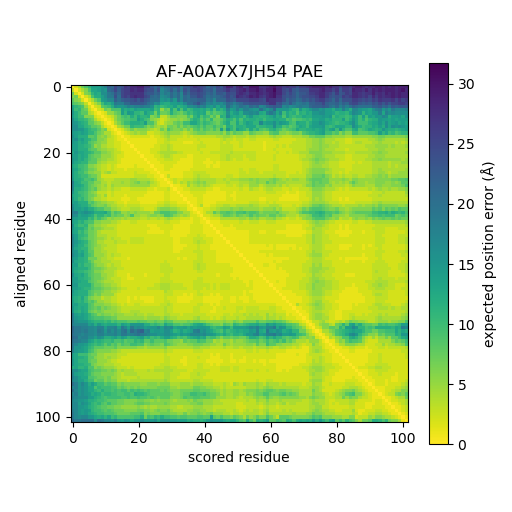OM 648 N N . GLU A 1 83 ? 4.580 3.475 3.995 1.00 95.31 83 GLU A N 1
ATOM 649 C CA . GLU A 1 83 ? 4.033 3.741 5.320 1.00 95.31 83 GLU A CA 1
ATOM 650 C C . GLU A 1 83 ? 2.523 3.490 5.303 1.00 95.31 83 GLU A C 1
ATOM 652 O O . GLU A 1 83 ? 1.826 3.854 4.352 1.00 95.31 83 GLU A O 1
ATOM 657 N N . PHE A 1 84 ? 2.047 2.855 6.367 1.00 95.94 84 PHE A N 1
ATOM 658 C CA . PHE A 1 84 ? 0.651 2.565 6.653 1.00 95.94 84 PHE A CA 1
ATOM 659 C C . PHE A 1 84 ? 0.281 3.185 8.004 1.00 95.94 84 PHE A C 1
ATOM 661 O O . PHE A 1 84 ? 1.148 3.588 8.782 1.00 95.94 84 PHE A O 1
ATOM 668 N N . GLN A 1 85 ? -1.010 3.283 8.311 1.00 95.06 85 GLN A N 1
ATOM 669 C CA . GLN A 1 85 ? -1.500 3.894 9.551 1.00 95.06 85 GLN A CA 1
ATOM 670 C C . GLN A 1 85 ? -0.893 3.272 10.817 1.00 95.06 85 GLN A C 1
ATOM 672 O O . GLN A 1 85 ? -0.722 3.962 11.820 1.00 95.06 85 GLN A O 1
ATOM 677 N N . ARG A 1 86 ? -0.590 1.970 10.784 1.00 94.69 86 ARG A N 1
ATOM 678 C CA . ARG A 1 86 ? -0.167 1.184 11.956 1.00 94.69 86 ARG A CA 1
ATOM 679 C C . ARG A 1 86 ? 1.158 0.449 11.735 1.00 94.69 86 ARG A C 1
ATOM 681 O O . ARG A 1 86 ? 1.486 -0.479 12.473 1.00 94.69 86 ARG A O 1
ATOM 688 N N . GLY A 1 87 ? 1.918 0.847 10.718 1.00 94.38 87 GLY A N 1
ATOM 689 C CA . GLY A 1 87 ? 3.226 0.265 10.449 1.00 94.38 87 GLY A CA 1
ATOM 690 C C . GLY A 1 87 ? 3.846 0.699 9.127 1.00 94.38 87 GLY A C 1
ATOM 691 O O . GLY A 1 87 ? 3.427 1.660 8.492 1.00 94.38 87 GLY A O 1
ATOM 692 N N . SER A 1 88 ? 4.859 -0.034 8.688 1.00 93.81 88 SER A N 1
ATOM 693 C CA . SER A 1 88 ? 5.447 0.085 7.358 1.00 93.81 88 SER A CA 1
ATOM 694 C C . SER A 1 88 ? 5.653 -1.295 6.749 1.00 93.81 88 SER A C 1
ATOM 696 O O . SER A 1 88 ? 6.033 -2.236 7.448 1.00 93.81 88 SER A O 1
ATOM 698 N N . LEU A 1 89 ? 5.482 -1.380 5.434 1.00 93.12 89 LEU A N 1
ATOM 699 C CA . LEU A 1 89 ? 5.794 -2.557 4.632 1.00 93.12 89 LEU A CA 1
ATOM 700 C C . LEU A 1 89 ? 6.961 -2.206 3.711 1.00 93.12 89 LEU A C 1
ATOM 702 O O . LEU A 1 89 ? 6.904 -1.205 2.994 1.00 93.12 89 LEU A O 1
ATOM 706 N N . ALA A 1 90 ? 8.025 -3.004 3.745 1.00 91.75 90 ALA A N 1
ATOM 707 C CA . ALA A 1 90 ? 9.144 -2.892 2.820 1.00 91.75 90 ALA A CA 1
ATOM 708 C C . ALA A 1 90 ? 9.331 -4.189 2.025 1.00 91.75 90 ALA A C 1
ATOM 710 O O . ALA A 1 90 ? 9.107 -5.268 2.558 1.00 91.75 90 ALA A O 1
ATOM 711 N N . ILE A 1 91 ? 9.725 -4.096 0.757 1.00 88.69 91 ILE A N 1
ATOM 712 C CA . ILE A 1 91 ? 9.878 -5.240 -0.152 1.00 88.69 91 ILE A CA 1
ATOM 713 C C . ILE A 1 91 ? 11.251 -5.200 -0.803 1.00 88.69 91 ILE A C 1
ATOM 715 O O . ILE A 1 91 ? 11.663 -4.158 -1.312 1.00 88.69 91 ILE A O 1
ATOM 719 N N . SER A 1 92 ? 11.926 -6.345 -0.821 1.00 86.94 92 SER A N 1
ATOM 720 C CA . SER A 1 92 ? 13.202 -6.574 -1.503 1.00 86.94 92 SER A CA 1
ATOM 721 C C . SER A 1 92 ? 13.069 -6.836 -3.006 1.00 86.94 92 SER A C 1
ATOM 723 O O . SER A 1 92 ? 11.991 -7.195 -3.479 1.00 86.94 92 SER A O 1
ATOM 725 N N . PRO A 1 93 ? 14.167 -6.761 -3.788 1.00 81.69 93 PRO A N 1
ATOM 726 C CA . PRO A 1 93 ? 14.132 -7.146 -5.200 1.00 81.69 93 PRO A CA 1
ATOM 727 C C . PRO A 1 93 ? 13.708 -8.606 -5.419 1.00 81.69 93 PRO A C 1
ATOM 729 O O . PRO A 1 93 ? 13.144 -8.932 -6.458 1.00 81.69 93 PRO A O 1
ATOM 732 N N . SER A 1 94 ? 13.972 -9.481 -4.443 1.00 83.38 94 SER A N 1
ATOM 733 C CA . SER A 1 94 ? 13.589 -10.896 -4.451 1.00 83.38 94 SER A CA 1
ATOM 734 C C . SER A 1 94 ? 12.145 -11.154 -4.005 1.00 83.38 94 SER A C 1
ATOM 736 O O . SER A 1 94 ? 11.725 -12.307 -3.989 1.00 83.38 94 SER A O 1
ATOM 738 N N . GLY A 1 95 ? 11.383 -10.114 -3.643 1.00 79.31 95 GLY A N 1
ATOM 739 C CA . GLY A 1 95 ? 9.995 -10.235 -3.183 1.00 79.31 95 GLY A CA 1
ATOM 740 C C . GLY A 1 95 ? 9.838 -10.590 -1.700 1.00 79.31 95 GLY A C 1
ATOM 741 O O . GLY A 1 95 ? 8.718 -10.756 -1.230 1.00 79.31 95 GLY A O 1
ATOM 742 N N . GLU A 1 96 ? 10.935 -10.679 -0.944 1.00 87.44 96 GLU A N 1
ATOM 743 C CA . GLU A 1 96 ? 10.885 -10.808 0.516 1.00 87.44 96 GLU A CA 1
ATOM 744 C C . GLU A 1 96 ? 10.360 -9.510 1.136 1.00 87.44 96 GLU A C 1
ATOM 746 O O . GLU A 1 96 ? 10.830 -8.425 0.776 1.00 87.44 96 GLU A O 1
ATOM 751 N N . ALA A 1 97 ? 9.389 -9.639 2.040 1.00 88.50 97 ALA A N 1
ATOM 752 C CA . ALA A 1 97 ? 8.727 -8.527 2.702 1.00 88.50 97 ALA A CA 1
ATOM 753 C C . ALA A 1 97 ? 9.188 -8.389 4.159 1.00 88.50 97 ALA A C 1
ATOM 755 O O . ALA A 1 97 ? 9.269 -9.369 4.899 1.00 88.50 97 ALA A O 1
ATOM 756 N N . TYR A 1 98 ? 9.440 -7.151 4.571 1.00 89.62 98 TYR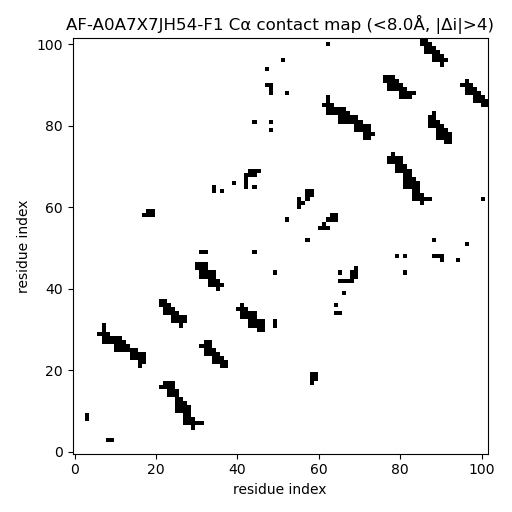 A N 1
ATOM 757 C CA . TYR A 1 98 ? 9.807 -6.765 5.927 1.00 89.62 98 TYR A CA 1
ATOM 758 C C . TYR A 1 98 ? 8.715 -5.875 6.506 1.00 89.62 98 TYR A C 1
ATOM 760 O O . TYR A 1 98 ? 8.242 -4.937 5.856 1.00 89.62 98 TYR A O 1
ATOM 768 N N . PHE A 1 99 ? 8.337 -6.164 7.746 1.00 89.75 99 PHE A N 1
ATOM 769 C CA . PHE A 1 99 ? 7.222 -5.519 8.422 1.00 89.75 99 PHE A CA 1
ATOM 770 C C . PHE A 1 99 ? 7.715 -4.773 9.651 1.00 89.75 99 PHE A C 1
ATOM 772 O O . PHE A 1 99 ? 8.481 -5.305 10.455 1.00 89.75 99 PHE A O 1
ATOM 779 N N . TYR A 1 100 ? 7.237 -3.547 9.806 1.00 85.75 100 TYR A N 1
ATOM 780 C CA . TYR A 1 100 ? 7.535 -2.700 10.949 1.00 85.75 100 TYR A CA 1
ATOM 781 C C . TYR A 1 100 ? 6.209 -2.256 11.550 1.00 85.75 100 TYR A C 1
ATOM 783 O O . TYR A 1 100 ? 5.383 -1.697 10.837 1.00 85.75 100 TYR A O 1
ATOM 791 N N . HIS A 1 101 ? 5.992 -2.504 12.837 1.00 84.62 101 HIS A N 1
ATOM 792 C CA . HIS A 1 101 ? 4.832 -1.993 13.566 1.00 84.62 101 HIS A CA 1
ATOM 793 C C . HIS A 1 101 ? 5.255 -0.792 14.414 1.00 84.62 101 HIS A C 1
ATOM 795 O O . HIS A 1 101 ? 6.402 -0.742 14.870 1.00 84.62 101 HIS A O 1
ATOM 801 N N . TYR A 1 102 ? 4.344 0.164 14.590 1.00 73.69 102 TYR A N 1
ATOM 802 C CA . TYR A 1 102 ? 4.516 1.277 15.527 1.00 73.69 102 TYR A CA 1
ATOM 803 C C . TYR A 1 102 ? 3.996 0.921 16.920 1.00 73.69 102 TYR A C 1
ATOM 805 O O . TYR A 1 102 ? 3.066 0.084 17.007 1.00 73.69 102 TYR A O 1
#

Solvent-accessible surface area (backbone atoms only — not comparable to full-atom values): 5791 Å² total; per-residue (Å²): 137,84,74,91,81,50,94,45,65,57,72,74,46,71,81,37,72,38,96,84,68,71,33,38,34,33,38,24,65,65,58,27,31,39,43,32,35,84,92,82,49,70,32,54,38,51,46,73,56,45,60,55,41,51,78,45,55,38,60,80,22,86,35,35,47,76,70,38,63,62,38,78,39,86,51,96,66,35,44,41,36,30,39,27,72,40,23,35,48,31,30,21,85,87,67,54,73,47,80,42,75,116

Nearest PDB structures (foldseek):
  6swz-assembly1_AAA  TM=9.006E-01  e=4.787E-08  Corynebacterium glutamicum
  6sx4-assembly2_BBB  TM=8.569E-01  e=4.162E-07  Corynebacterium glutamicum
  6sx4-assembly4_DDD  TM=8.592E-01  e=6.137E-07  Corynebacterium glutamicum
  8t55-assembly3_C  TM=3.593E-01  e=2.180E+00  Homo sapiens
  8a0j-assembly2_B  TM=4.295E-01  e=7.385E+00  Trypanosoma congolense IL3000

Foldseek 3Di:
DPDQPDPQAAFPDDWAADPVRFWIKTATPNRWMWIAGPPQGIEIQGNLRVVVCVVQVHLVGQQHAFNDYWDQDVPPFWGTWTHGPFWIWTAGPVSDIDIGGD

Mean predicted aligned error: 6.1 Å

Secondary structure (DSSP, 8-state):
---TTSTT-SB-S--EE-TTSSEEEEEBTTS-EEEEETTTEEEEE-HHHHHHHHTTTGGGSTT-SB-SPPEE--STT-SEEEEETTEEEEE-TTS-EEEEE-

Radius of gyration: 13.32 Å; Cα contacts (8 Å, |Δi|>4): 208; chains: 1; bounding box: 38×32×33 Å

pLDDT: mean 85.69, std 13.62, range [33.59, 96.38]